Protein AF-K0EUU7-F1 (afdb_monomer_lite)

pLDDT: mean 97.17, std 2.26, range [87.31, 98.81]

Structure (mmCIF, N/CA/C/O backbone):
data_AF-K0EUU7-F1
#
_entry.id   AF-K0EUU7-F1
#
loop_
_atom_site.group_PDB
_atom_site.id
_atom_site.type_symbol
_atom_site.label_atom_id
_atom_site.label_alt_id
_atom_site.label_comp_id
_atom_site.label_asym_id
_atom_site.label_entity_id
_atom_site.label_seq_id
_atom_site.pdbx_PDB_ins_code
_atom_site.Cartn_x
_atom_site.Cartn_y
_atom_site.Cartn_z
_atom_site.occupancy
_atom_site.B_iso_or_equiv
_atom_site.auth_seq_id
_atom_site.auth_comp_id
_atom_site.auth_asym_id
_atom_site.auth_atom_id
_atom_site.pdbx_PDB_model_num
ATOM 1 N N . MET A 1 1 ? 9.679 -3.641 -10.781 1.00 87.31 1 MET A N 1
ATOM 2 C CA . MET A 1 1 ? 9.934 -3.052 -9.461 1.00 87.31 1 MET A CA 1
ATOM 3 C C . MET A 1 1 ? 9.058 -1.829 -9.318 1.00 87.31 1 MET A C 1
ATOM 5 O O . MET A 1 1 ? 9.379 -0.787 -9.888 1.00 87.31 1 MET A O 1
ATOM 9 N N . LYS A 1 2 ? 7.928 -2.000 -8.641 1.00 96.00 2 LYS A N 1
ATOM 10 C CA . LYS A 1 2 ? 6.982 -0.926 -8.336 1.00 96.00 2 LYS A CA 1
ATOM 11 C C . LYS A 1 2 ? 7.480 -0.151 -7.121 1.00 96.00 2 LYS A C 1
ATOM 13 O O . LYS A 1 2 ? 7.983 -0.746 -6.175 1.00 96.00 2 LYS A O 1
ATOM 18 N N . ARG A 1 3 ? 7.408 1.175 -7.173 1.00 98.06 3 ARG A N 1
ATOM 19 C CA . ARG A 1 3 ? 7.978 2.059 -6.133 1.00 98.06 3 ARG A CA 1
ATOM 20 C C . ARG A 1 3 ? 7.019 3.156 -5.708 1.00 98.06 3 ARG A C 1
ATOM 22 O O . ARG A 1 3 ? 7.312 3.892 -4.770 1.00 98.06 3 ARG A O 1
ATOM 29 N N . ASN A 1 4 ? 5.887 3.277 -6.388 1.00 98.69 4 ASN A N 1
ATOM 30 C CA . ASN A 1 4 ? 4.931 4.338 -6.169 1.00 98.69 4 ASN A CA 1
ATOM 31 C C . ASN A 1 4 ? 3.539 3.739 -5.972 1.00 98.69 4 ASN A C 1
ATOM 33 O O . ASN A 1 4 ? 3.137 2.809 -6.667 1.00 98.69 4 ASN A O 1
ATOM 37 N N . LEU A 1 5 ? 2.785 4.290 -5.028 1.00 98.62 5 LEU A N 1
ATOM 38 C CA . LEU A 1 5 ? 1.390 3.934 -4.802 1.00 98.62 5 LEU A CA 1
ATOM 39 C C . LEU A 1 5 ? 0.611 5.205 -4.486 1.00 98.62 5 LEU A C 1
ATOM 41 O O . LEU A 1 5 ? 1.012 5.980 -3.621 1.00 98.62 5 LEU A O 1
ATOM 45 N N . ASN A 1 6 ? -0.508 5.413 -5.176 1.00 98.31 6 ASN A N 1
ATOM 46 C CA . ASN A 1 6 ? -1.474 6.436 -4.786 1.00 98.31 6 ASN A CA 1
ATOM 47 C C . ASN A 1 6 ? -2.572 5.759 -3.981 1.00 98.31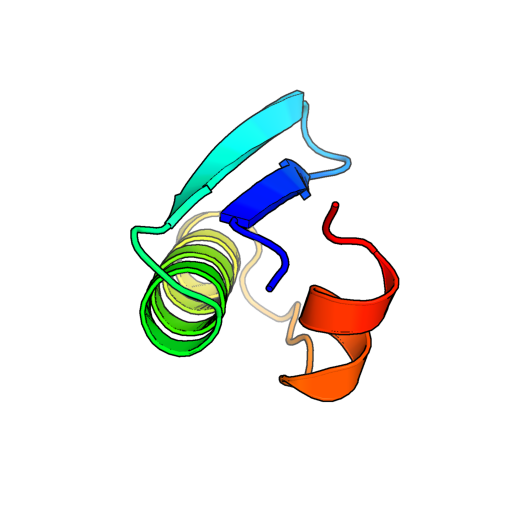 6 ASN A C 1
ATOM 49 O O . ASN A 1 6 ? -3.354 4.975 -4.522 1.00 98.31 6 ASN A O 1
ATOM 53 N N . CYS A 1 7 ? -2.608 6.048 -2.687 1.00 97.00 7 CYS A N 1
ATOM 54 C CA . CYS A 1 7 ? -3.637 5.535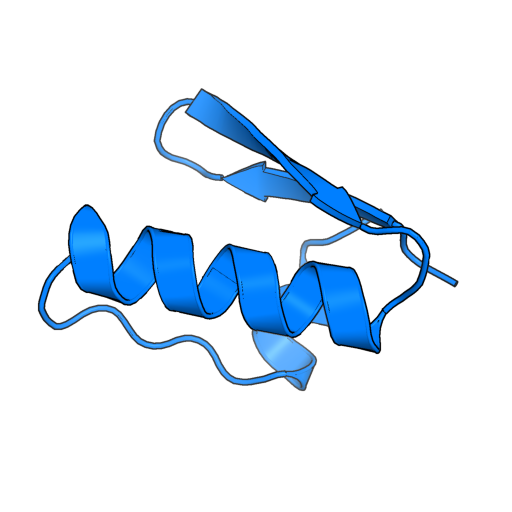 -1.808 1.00 97.00 7 CYS A CA 1
ATOM 55 C C . CYS A 1 7 ? -4.980 6.180 -2.191 1.00 97.00 7 CYS A C 1
ATOM 57 O O . CYS A 1 7 ? -5.015 7.386 -2.462 1.00 97.00 7 CYS A O 1
ATOM 59 N N . PRO A 1 8 ? -6.105 5.442 -2.176 1.00 94.06 8 PRO A N 1
ATOM 60 C CA . PRO A 1 8 ? -7.425 6.008 -2.458 1.00 94.06 8 PRO A CA 1
ATOM 61 C C . PRO A 1 8 ? -7.817 7.205 -1.576 1.00 94.06 8 PRO A C 1
ATOM 63 O O . PRO A 1 8 ? -8.696 7.975 -1.952 1.00 94.06 8 PRO A O 1
ATOM 66 N N . CYS A 1 9 ? -7.165 7.396 -0.424 1.00 95.94 9 CYS A N 1
ATOM 67 C CA . CYS A 1 9 ? -7.364 8.567 0.431 1.00 95.94 9 CYS A CA 1
ATOM 68 C C . CYS A 1 9 ? -6.660 9.845 -0.072 1.00 95.94 9 CYS A C 1
ATOM 70 O O . CYS A 1 9 ? -6.800 10.894 0.551 1.00 95.94 9 CYS A O 1
ATOM 72 N N . GLY A 1 10 ? -5.898 9.767 -1.168 1.00 96.31 10 GLY A N 1
ATOM 73 C CA . GLY A 1 10 ? -5.171 10.883 -1.777 1.00 96.31 10 GLY A CA 1
ATOM 74 C C . GLY A 1 10 ? -3.692 10.987 -1.393 1.00 96.31 10 GLY A C 1
ATOM 75 O O . GLY A 1 10 ? -3.000 11.849 -1.929 1.00 96.31 10 GLY A O 1
ATOM 76 N N . GLU A 1 11 ? -3.186 10.125 -0.504 1.00 97.81 11 GLU A N 1
ATOM 77 C CA . GLU A 1 11 ? -1.766 10.120 -0.127 1.00 97.81 11 GLU A CA 1
ATOM 78 C C . GLU A 1 11 ? -0.916 9.353 -1.150 1.00 97.81 11 GLU A C 1
ATOM 80 O O . GLU A 1 11 ? -1.234 8.221 -1.522 1.00 97.81 11 GLU A O 1
ATOM 85 N N . ALA A 1 12 ? 0.180 9.967 -1.596 1.00 98.38 12 ALA A N 1
ATOM 86 C CA . ALA A 1 12 ? 1.174 9.325 -2.446 1.00 98.38 12 ALA A CA 1
ATOM 87 C C . ALA A 1 12 ? 2.287 8.722 -1.579 1.00 98.38 12 ALA A C 1
ATOM 89 O O . ALA A 1 12 ? 2.952 9.431 -0.824 1.00 98.38 12 ALA A O 1
ATOM 90 N N . ILE A 1 13 ? 2.516 7.419 -1.721 1.00 98.69 13 ILE A N 1
ATOM 91 C CA . ILE A 1 13 ? 3.517 6.657 -0.971 1.00 98.69 13 ILE A CA 1
ATOM 92 C C . ILE A 1 13 ? 4.647 6.270 -1.927 1.00 98.69 13 ILE A C 1
ATOM 94 O O . ILE A 1 13 ? 4.401 5.788 -3.037 1.00 98.69 13 ILE A O 1
ATOM 98 N N . VAL A 1 14 ? 5.893 6.507 -1.507 1.00 98.62 14 VAL A N 1
ATOM 99 C CA . VAL A 1 14 ? 7.089 6.265 -2.326 1.00 98.62 14 VAL A CA 1
ATOM 100 C C . VAL A 1 14 ? 8.099 5.407 -1.571 1.00 98.62 14 VAL A C 1
ATOM 102 O O . VAL A 1 14 ? 8.565 5.781 -0.487 1.00 98.62 14 VAL A O 1
ATOM 105 N N . GLY A 1 15 ? 8.449 4.273 -2.177 1.00 98.56 15 GLY A N 1
ATOM 106 C CA . GLY A 1 15 ? 9.459 3.333 -1.705 1.00 98.56 15 GLY A CA 1
ATOM 107 C C . GLY A 1 15 ? 10.749 3.362 -2.535 1.00 98.56 15 GLY A C 1
ATOM 108 O O . GLY A 1 15 ? 10.738 3.753 -3.705 1.00 98.56 15 GLY A O 1
ATOM 109 N N . VAL A 1 16 ? 11.875 2.938 -1.957 1.00 98.38 16 VAL A N 1
ATOM 110 C CA . VAL A 1 16 ? 13.126 2.696 -2.709 1.00 98.38 16 VAL A CA 1
ATOM 111 C C . VAL A 1 16 ? 13.053 1.413 -3.544 1.00 98.38 16 VAL A C 1
ATOM 113 O O . VAL A 1 16 ? 13.621 1.353 -4.637 1.00 98.38 16 VAL A O 1
ATOM 116 N N . ASP A 1 17 ? 12.281 0.439 -3.070 1.00 98.31 17 ASP A N 1
ATOM 117 C CA . ASP A 1 17 ? 11.952 -0.834 -3.704 1.00 98.31 17 ASP A CA 1
ATOM 118 C C . ASP A 1 17 ? 10.558 -1.310 -3.241 1.00 98.31 17 ASP A C 1
ATOM 120 O O . ASP A 1 17 ? 9.822 -0.574 -2.576 1.00 98.31 17 ASP A O 1
ATOM 124 N N . GLU A 1 18 ? 10.167 -2.518 -3.648 1.00 98.69 18 GLU A N 1
ATOM 125 C CA . GLU A 1 18 ? 8.861 -3.098 -3.321 1.00 98.69 18 GLU A CA 1
ATOM 126 C C . GLU A 1 18 ? 8.717 -3.433 -1.830 1.00 98.69 18 GLU A C 1
ATOM 128 O O . GLU A 1 18 ? 7.607 -3.346 -1.308 1.00 98.69 18 GLU A O 1
ATOM 133 N N . ASP A 1 19 ? 9.805 -3.777 -1.136 1.00 98.62 19 ASP A N 1
ATOM 134 C CA . ASP A 1 19 ? 9.782 -4.062 0.300 1.00 98.62 19 ASP A CA 1
ATOM 135 C C . ASP A 1 19 ? 9.532 -2.780 1.104 1.00 98.62 19 ASP A C 1
ATOM 137 O O . ASP A 1 19 ? 8.604 -2.734 1.914 1.00 98.62 19 ASP A O 1
ATOM 141 N N . ASP A 1 20 ? 10.276 -1.711 0.806 1.00 98.69 20 ASP A N 1
ATOM 142 C CA . ASP A 1 20 ? 10.099 -0.396 1.436 1.00 98.69 20 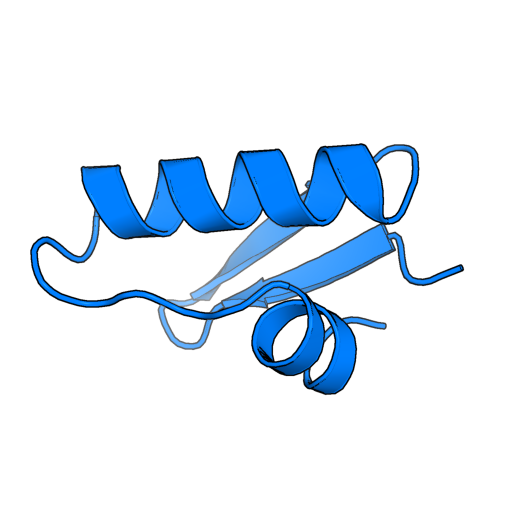ASP A CA 1
ATOM 143 C C . ASP A 1 20 ? 8.726 0.219 1.105 1.00 98.69 20 ASP A C 1
ATOM 145 O O . ASP A 1 20 ? 8.083 0.821 1.966 1.00 98.69 20 ASP A O 1
ATOM 149 N N . LEU A 1 21 ? 8.218 0.038 -0.123 1.00 98.81 21 LEU A N 1
ATOM 150 C CA . LEU A 1 21 ? 6.873 0.499 -0.483 1.00 98.81 21 LEU A CA 1
ATOM 151 C C . LEU A 1 21 ? 5.786 -0.214 0.334 1.00 98.81 21 LEU A C 1
ATOM 153 O O . LEU A 1 21 ? 4.837 0.430 0.790 1.00 98.81 21 LEU A O 1
ATOM 157 N N . VAL A 1 22 ? 5.910 -1.531 0.513 1.00 98.69 22 VAL A N 1
ATOM 158 C CA . VAL A 1 22 ? 4.944 -2.340 1.269 1.00 98.69 22 VAL A CA 1
ATOM 159 C C . VAL A 1 22 ? 4.971 -1.964 2.745 1.00 98.69 22 VAL A C 1
ATOM 161 O O . VAL A 1 22 ? 3.907 -1.703 3.305 1.00 98.69 22 VAL A O 1
ATOM 164 N N . GLU A 1 23 ? 6.157 -1.841 3.347 1.00 98.62 23 GLU A N 1
ATOM 165 C CA . GLU A 1 23 ? 6.304 -1.432 4.749 1.00 98.62 23 GLU A CA 1
ATOM 166 C C . GLU A 1 23 ? 5.676 -0.052 4.997 1.00 98.62 23 GLU A C 1
ATOM 168 O O . GLU A 1 23 ? 4.833 0.107 5.885 1.00 98.62 23 GLU A O 1
ATOM 173 N N . LYS A 1 24 ? 5.996 0.939 4.154 1.00 98.69 24 LYS A N 1
ATOM 174 C CA . LYS A 1 24 ? 5.414 2.287 4.251 1.00 98.69 24 LYS A CA 1
ATOM 175 C C . LYS A 1 24 ? 3.902 2.293 4.060 1.00 98.69 24 LYS A C 1
ATOM 177 O O . LYS A 1 24 ? 3.203 3.026 4.758 1.00 98.69 24 LYS A O 1
ATOM 182 N N . THR A 1 25 ? 3.384 1.483 3.138 1.00 98.56 25 THR A N 1
ATOM 183 C CA . THR A 1 25 ? 1.937 1.385 2.898 1.00 98.56 25 THR A CA 1
ATOM 184 C C . THR A 1 25 ? 1.222 0.765 4.095 1.00 98.56 25 THR A C 1
ATOM 186 O O . THR A 1 25 ? 0.196 1.283 4.528 1.00 98.56 25 THR A O 1
ATOM 189 N N . GLN A 1 26 ? 1.775 -0.294 4.687 1.00 98.19 26 GLN A N 1
ATOM 190 C CA . GLN A 1 26 ? 1.210 -0.916 5.887 1.00 98.19 26 GLN A CA 1
ATOM 191 C C . GLN A 1 26 ? 1.258 0.024 7.097 1.00 98.19 26 GLN A C 1
ATOM 193 O O . GLN A 1 26 ? 0.273 0.124 7.828 1.00 98.19 26 GLN A O 1
ATOM 198 N N . ALA A 1 27 ? 2.346 0.780 7.269 1.00 98.19 27 ALA A N 1
ATOM 199 C CA . ALA A 1 27 ? 2.437 1.812 8.300 1.00 98.19 27 ALA A CA 1
ATOM 200 C C . ALA A 1 27 ? 1.385 2.919 8.101 1.00 98.19 27 ALA A C 1
ATOM 202 O O . ALA A 1 27 ? 0.716 3.317 9.057 1.00 98.19 27 ALA A O 1
ATOM 203 N N . HIS A 1 28 ? 1.187 3.376 6.859 1.00 98.00 28 HIS A N 1
ATOM 204 C CA . HIS A 1 2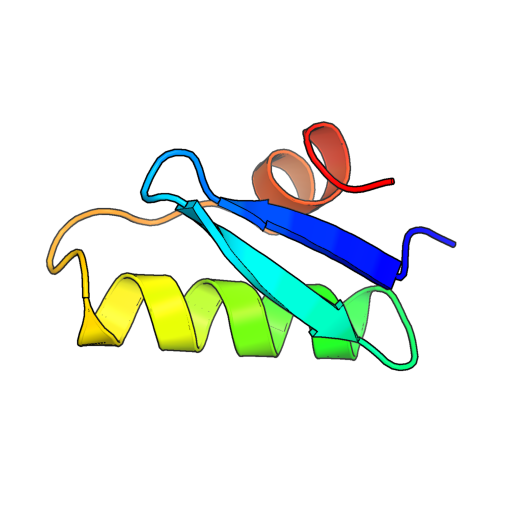8 ? 0.128 4.326 6.514 1.00 98.00 28 HIS A CA 1
ATOM 205 C C . HIS A 1 28 ? -1.265 3.780 6.860 1.00 98.00 28 HIS A C 1
ATOM 207 O O . HIS A 1 28 ? -2.062 4.498 7.467 1.00 98.00 28 HIS A O 1
ATOM 213 N N . LEU A 1 29 ? -1.555 2.525 6.499 1.00 97.75 29 LEU A N 1
ATOM 214 C CA . LEU A 1 29 ? -2.832 1.872 6.791 1.00 97.75 29 LEU A CA 1
ATOM 215 C C . LEU A 1 29 ? -3.075 1.765 8.299 1.00 97.75 29 LEU A C 1
ATOM 217 O O . LEU A 1 29 ? -4.120 2.198 8.772 1.00 97.75 29 LEU A O 1
ATOM 221 N N . ALA A 1 30 ? -2.093 1.296 9.070 1.00 96.81 30 ALA A N 1
ATOM 222 C CA . ALA A 1 30 ? -2.217 1.182 10.521 1.00 96.81 30 ALA A CA 1
ATOM 223 C C . ALA A 1 30 ? -2.459 2.539 11.211 1.00 96.81 30 ALA A C 1
ATOM 225 O O . ALA A 1 30 ? -3.206 2.607 12.187 1.00 96.81 30 ALA A O 1
ATOM 226 N N . ALA A 1 31 ? -1.848 3.616 10.706 1.00 97.50 31 ALA A N 1
ATOM 227 C CA . ALA A 1 31 ? -1.971 4.953 11.283 1.00 97.50 31 ALA A CA 1
ATOM 228 C C . ALA A 1 31 ? -3.270 5.677 10.889 1.00 97.50 31 ALA A C 1
ATOM 230 O O . ALA A 1 31 ? -3.879 6.339 11.729 1.00 97.50 31 ALA A O 1
ATOM 231 N N . ASN A 1 32 ? -3.687 5.575 9.624 1.00 97.56 32 ASN A N 1
ATOM 232 C CA . ASN A 1 32 ? -4.775 6.391 9.069 1.00 97.56 32 ASN A CA 1
ATOM 233 C C . ASN A 1 32 ? -6.081 5.617 8.861 1.00 97.56 32 ASN A C 1
ATOM 235 O O . ASN A 1 32 ? -7.149 6.222 8.806 1.00 97.56 32 ASN A O 1
ATOM 239 N N . HIS A 1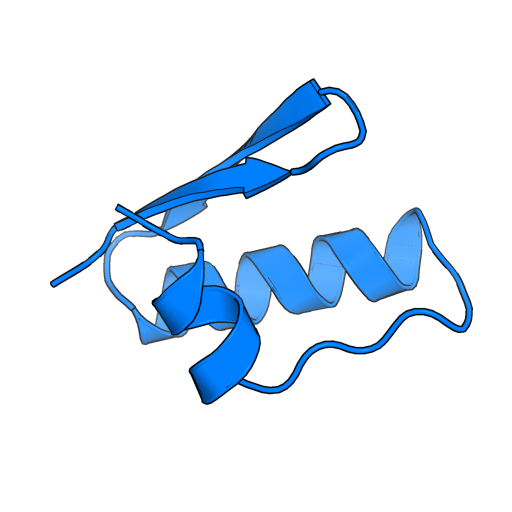 33 ? -6.002 4.290 8.762 1.00 96.56 33 HIS A N 1
ATOM 240 C CA . HIS A 1 33 ? -7.119 3.405 8.437 1.00 96.56 33 HIS A CA 1
ATOM 241 C C . HIS A 1 33 ? -7.154 2.206 9.402 1.00 96.56 33 HIS A C 1
ATOM 243 O O . HIS A 1 33 ? -6.994 1.064 8.966 1.00 96.56 33 HIS A O 1
ATOM 249 N N . PRO A 1 34 ? -7.336 2.423 10.721 1.00 92.75 34 PRO A N 1
ATOM 250 C CA . PRO A 1 34 ? -7.370 1.327 11.685 1.00 92.75 34 PRO A CA 1
ATOM 251 C C . PRO A 1 34 ? -8.446 0.302 11.296 1.00 92.75 34 PRO A C 1
ATOM 253 O O . PRO A 1 34 ? -9.624 0.635 11.178 1.00 92.75 34 PRO A O 1
ATOM 256 N N . GLY A 1 35 ? -8.026 -0.949 11.089 1.00 91.19 35 GLY A N 1
ATOM 257 C CA . GLY A 1 35 ? -8.882 -2.042 10.616 1.00 91.19 35 GLY A CA 1
ATOM 258 C C . GLY A 1 35 ? -8.860 -2.283 9.101 1.00 91.19 35 GLY A C 1
ATOM 259 O O . GLY A 1 35 ? -9.507 -3.219 8.642 1.00 91.19 35 GLY A O 1
ATOM 260 N N . HIS A 1 36 ? -8.127 -1.484 8.320 1.00 93.12 36 HIS A N 1
ATOM 261 C CA . HIS A 1 36 ? -7.802 -1.806 6.931 1.00 93.12 36 HIS A CA 1
ATOM 262 C C . HIS A 1 36 ? -6.409 -2.427 6.861 1.00 93.12 36 HIS A C 1
ATOM 264 O O . HIS A 1 36 ? -5.418 -1.808 7.242 1.00 93.12 36 HIS A O 1
ATOM 270 N N . GLU A 1 37 ? -6.334 -3.633 6.314 1.00 93.56 37 GLU A N 1
ATOM 271 C CA . GLU A 1 37 ? -5.087 -4.362 6.114 1.00 93.56 37 GLU A CA 1
ATOM 272 C C . GLU A 1 37 ? -5.028 -4.810 4.659 1.00 93.56 37 GLU A C 1
ATOM 274 O O . GLU A 1 37 ? -6.007 -5.323 4.122 1.00 93.56 37 GLU A O 1
ATOM 279 N N . TYR A 1 38 ? -3.890 -4.571 4.013 1.00 96.00 38 TYR A N 1
ATOM 280 C CA . TYR A 1 38 ? -3.627 -5.040 2.660 1.00 96.00 38 TYR A CA 1
ATOM 281 C C . TYR A 1 38 ? -2.391 -5.928 2.708 1.00 96.00 38 TYR A C 1
ATOM 283 O O . TYR A 1 38 ? -1.365 -5.581 3.308 1.00 96.00 38 TYR A O 1
ATOM 291 N N . SER A 1 39 ? -2.489 -7.077 2.052 1.00 97.62 39 SER A N 1
ATOM 292 C CA . SER A 1 39 ? -1.367 -7.990 1.879 1.00 97.62 39 SER A CA 1
ATOM 293 C C . SER A 1 39 ? -0.324 -7.374 0.951 1.00 97.62 39 SER A C 1
ATOM 295 O O . SER A 1 39 ? -0.631 -6.497 0.139 1.00 97.62 39 SER A O 1
ATOM 297 N N . ARG A 1 40 ? 0.909 -7.890 1.004 1.00 98.38 40 ARG A N 1
ATOM 298 C CA . ARG A 1 40 ? 1.974 -7.510 0.066 1.00 98.38 40 ARG A CA 1
ATOM 299 C C . ARG A 1 40 ? 1.490 -7.563 -1.386 1.00 98.38 40 ARG A C 1
ATOM 301 O O . ARG A 1 40 ? 1.656 -6.592 -2.113 1.00 98.38 40 ARG A O 1
ATOM 308 N N . ASP A 1 41 ? 0.877 -8.673 -1.791 1.00 98.31 41 ASP A N 1
ATOM 309 C CA . ASP A 1 41 ? 0.398 -8.864 -3.162 1.00 98.31 41 ASP A CA 1
ATOM 310 C C . ASP A 1 41 ? -0.687 -7.857 -3.557 1.00 98.31 41 ASP A C 1
ATOM 312 O O . ASP A 1 41 ? -0.672 -7.357 -4.676 1.00 98.31 41 ASP A O 1
ATOM 316 N N . GLU A 1 42 ? -1.591 -7.499 -2.644 1.00 98.06 42 GLU A N 1
ATOM 317 C CA . GLU A 1 42 ? -2.646 -6.509 -2.896 1.00 98.06 42 GLU A CA 1
ATOM 318 C C . GLU A 1 42 ? -2.064 -5.098 -3.050 1.00 98.06 42 GLU A C 1
ATOM 320 O O . GLU A 1 42 ? -2.433 -4.371 -3.973 1.00 98.06 42 GLU A O 1
ATOM 325 N N . ILE A 1 43 ? -1.098 -4.734 -2.200 1.00 98.50 43 ILE A N 1
ATOM 326 C CA . ILE A 1 43 ? -0.359 -3.466 -2.292 1.00 98.50 43 ILE A CA 1
ATOM 327 C C . ILE A 1 43 ? 0.393 -3.395 -3.622 1.00 98.50 43 ILE A C 1
ATOM 329 O O . ILE A 1 43 ? 0.276 -2.422 -4.369 1.00 98.50 43 ILE A O 1
ATOM 333 N N . LEU A 1 44 ? 1.139 -4.448 -3.958 1.00 98.25 44 LEU A N 1
ATOM 334 C CA . LEU A 1 44 ? 1.902 -4.499 -5.199 1.00 98.25 44 LEU A CA 1
ATOM 335 C C . LEU A 1 44 ? 1.006 -4.618 -6.428 1.00 98.25 44 LEU A C 1
ATOM 337 O O . LEU A 1 44 ? 1.419 -4.194 -7.504 1.00 98.25 44 LEU A O 1
ATOM 341 N N . PHE A 1 45 ? -0.219 -5.125 -6.311 1.00 97.38 45 PHE A N 1
ATOM 342 C CA . PHE A 1 45 ? -1.180 -5.132 -7.409 1.00 97.38 45 PHE A CA 1
ATOM 343 C C . PHE A 1 45 ? -1.563 -3.704 -7.822 1.00 97.38 45 PHE A C 1
ATOM 345 O O . PHE A 1 45 ? -1.537 -3.398 -9.016 1.00 97.38 45 PHE A O 1
ATOM 352 N N . ILE A 1 46 ? -1.818 -2.817 -6.853 1.00 96.19 46 ILE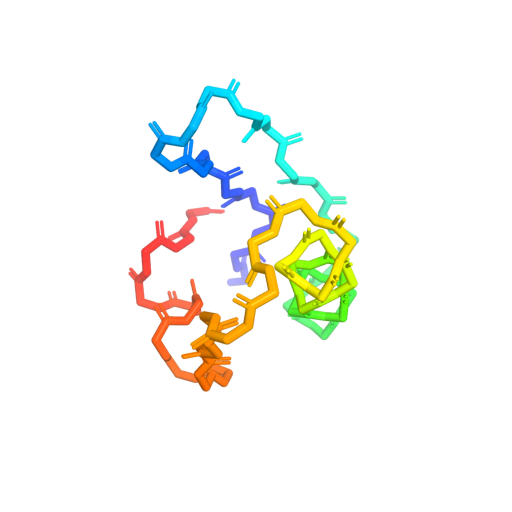 A N 1
ATOM 353 C CA . ILE A 1 46 ? -2.249 -1.427 -7.096 1.00 96.19 46 ILE A CA 1
ATOM 354 C C . ILE A 1 46 ? -1.098 -0.415 -7.227 1.00 96.19 46 ILE A C 1
ATOM 356 O O . ILE A 1 46 ? -1.319 0.710 -7.676 1.00 96.19 46 ILE A O 1
ATOM 360 N N . ALA A 1 47 ? 0.124 -0.796 -6.853 1.00 98.38 47 ALA A N 1
ATOM 361 C CA . ALA A 1 47 ? 1.319 0.021 -7.046 1.00 98.38 47 ALA A CA 1
ATOM 362 C C . ALA A 1 47 ? 1.750 0.103 -8.525 1.00 98.38 47 ALA A C 1
ATOM 364 O O . ALA A 1 47 ? 1.344 -0.718 -9.362 1.00 98.38 47 ALA A O 1
ATOM 365 N N . TYR A 1 48 ? 2.624 1.061 -8.837 1.00 97.50 48 TYR A N 1
ATOM 366 C CA . TYR A 1 48 ? 3.223 1.276 -10.157 1.00 97.50 48 TYR A CA 1
ATOM 367 C C . TYR A 1 48 ? 4.703 1.687 -10.095 1.00 97.50 48 TYR A C 1
ATOM 369 O O . TYR A 1 48 ? 5.231 2.008 -8.999 1.00 97.50 48 TYR A O 1
#

Secondary structure (DSSP, 8-state):
---EEE-TTS-EEE-SSHHHHHHHHHHHHHHHSTT----HHHHHHH--

Radius of gyration: 9.48 Å; chains: 1; bounding box: 22×20×22 Å

Organism: Nocardia brasiliensis (strain ATCC 700358 / HUJEG-1) (NCBI:txid1133849)

Foldseek 3Di:
DFAWAQDPVRDIAGHPDLVRSQVRVQVCCVVPPPPDDDDSVRSVVRTD

Sequence (48 aa):
MKRNLNCPCGEAIVGVDEDDLVEKTQAHLAANHPGHEYSRDEILFIAY